Protein AF-X1BTJ5-F1 (afdb_monomer_lite)

Organism: NCBI:txid412755

Foldseek 3Di:
DDDDDDDDPVVVVVVVVVPDPPPPPDPPPPPVPPDDVVCVVVVVVCVVCVVVVVVLVVVLVVQVVVPDVSNLVSVCVVCVVVPDHDDDDDDDDPDDPDD

Sequence (99 aa):
MKKAVRLSIGSILFFAALTTPGVLAQEDLQINPVPSPKFQELYDQIDQNMQAHIAFLQELIQSQQEGEEAVQQLVARRLEEIGCNTEVLKVLPSSIRMD

pLDDT: mean 71.01, std 22.38, range [34.0, 95.5]

Secondary structure (DSSP, 8-state):
--------GGGGGGGGGGG-TT--------------HHHHHHHHHHHHTHHHHHHHHHHHHHHHHH-HHHHHHHHHHHHHHTT----------------

Structure (mmCIF, N/CA/C/O backbone):
data_AF-X1BTJ5-F1
#
_entry.id   AF-X1BTJ5-F1
#
loop_
_atom_site.group_PDB
_atom_site.id
_atom_site.type_symbol
_atom_site.label_atom_id
_atom_site.label_alt_id
_atom_site.label_comp_id
_atom_site.label_asym_id
_atom_site.label_entity_id
_atom_site.label_seq_id
_atom_site.pdbx_PDB_ins_code
_atom_site.Cartn_x
_atom_site.Cartn_y
_atom_site.Cartn_z
_atom_site.occupancy
_atom_site.B_iso_or_equiv
_atom_site.auth_seq_id
_atom_site.auth_comp_id
_atom_site.auth_asym_id
_atom_site.auth_atom_id
_atom_site.pdbx_PDB_model_num
ATOM 1 N N . MET A 1 1 ? -2.496 -25.265 -2.635 1.00 37.66 1 MET A N 1
ATOM 2 C CA . MET A 1 1 ? -1.806 -25.305 -1.324 1.00 37.66 1 MET A CA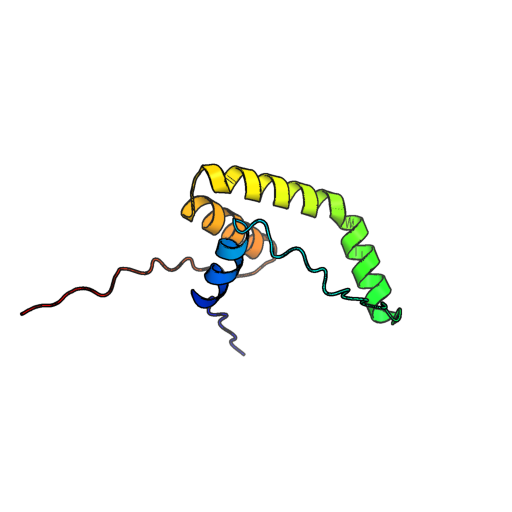 1
ATOM 3 C C . MET A 1 1 ? -2.071 -23.977 -0.635 1.00 37.66 1 MET A C 1
ATOM 5 O O . MET A 1 1 ? -1.821 -22.946 -1.237 1.00 37.66 1 MET A O 1
ATOM 9 N N . LYS A 1 2 ? -2.711 -24.002 0.537 1.00 38.34 2 LYS A N 1
ATOM 10 C CA . LYS A 1 2 ? -3.296 -22.831 1.208 1.00 38.34 2 LYS A CA 1
ATOM 11 C C . LYS A 1 2 ? -2.284 -22.271 2.215 1.00 38.34 2 LYS A C 1
ATOM 13 O O . LYS A 1 2 ? -1.804 -23.038 3.045 1.00 38.34 2 LYS A O 1
ATOM 18 N N . LYS A 1 3 ? -1.967 -20.976 2.165 1.00 39.88 3 LYS A N 1
ATOM 19 C CA . LYS A 1 3 ? -1.232 -20.282 3.234 1.00 39.88 3 LYS A CA 1
ATOM 20 C C . LYS A 1 3 ? -2.039 -19.060 3.658 1.00 39.88 3 LYS A C 1
ATOM 22 O O . LYS A 1 3 ? -2.112 -18.085 2.927 1.00 39.88 3 LYS A O 1
ATOM 27 N N . ALA A 1 4 ? -2.677 -19.170 4.819 1.00 39.78 4 ALA A N 1
ATOM 28 C CA . ALA A 1 4 ? -3.302 -18.054 5.511 1.00 39.78 4 ALA A CA 1
ATOM 29 C C . ALA A 1 4 ? -2.219 -17.333 6.322 1.00 39.78 4 ALA A C 1
ATOM 31 O O . ALA A 1 4 ? -1.519 -17.970 7.113 1.00 39.78 4 ALA A O 1
ATOM 32 N N . VAL A 1 5 ? -2.068 -16.028 6.113 1.00 44.44 5 VAL A N 1
ATOM 33 C CA . VAL A 1 5 ? -1.173 -15.185 6.909 1.00 44.44 5 VAL A CA 1
ATOM 34 C C . VAL A 1 5 ? -2.010 -14.568 8.025 1.00 44.44 5 VAL A C 1
ATOM 36 O O . VAL A 1 5 ? -2.898 -13.764 7.774 1.00 44.44 5 VAL A O 1
ATOM 39 N N . ARG A 1 6 ? -1.762 -15.000 9.264 1.00 41.41 6 ARG A N 1
ATOM 40 C CA . ARG A 1 6 ? -2.351 -14.412 10.471 1.00 41.41 6 ARG A CA 1
ATOM 41 C C . ARG A 1 6 ? -1.435 -13.288 10.950 1.00 41.41 6 ARG A C 1
ATOM 43 O O . ARG A 1 6 ? -0.356 -13.577 11.462 1.00 41.41 6 ARG A O 1
ATOM 50 N N . LEU A 1 7 ? -1.852 -12.032 10.797 1.00 39.75 7 LEU A N 1
ATOM 51 C CA . LEU A 1 7 ? -1.213 -10.912 11.491 1.00 39.75 7 LEU A CA 1
ATOM 52 C C . LEU A 1 7 ? -1.624 -10.971 12.970 1.00 39.75 7 LEU A C 1
ATOM 54 O O . LEU A 1 7 ? -2.791 -10.798 13.311 1.00 39.75 7 LEU A O 1
ATOM 58 N N . SER A 1 8 ? -0.668 -11.291 13.840 1.00 34.00 8 SER A N 1
ATOM 59 C CA . SER A 1 8 ? -0.839 -11.287 15.293 1.00 34.00 8 SER A CA 1
ATOM 60 C C . SER A 1 8 ? -0.502 -9.903 15.851 1.00 34.00 8 SER A C 1
ATOM 62 O O . SER A 1 8 ? 0.490 -9.293 15.455 1.00 34.00 8 SER A O 1
ATOM 64 N N . ILE A 1 9 ? -1.294 -9.454 16.825 1.00 48.28 9 ILE A N 1
ATOM 65 C CA . ILE A 1 9 ? -1.185 -8.193 17.587 1.00 48.28 9 ILE A CA 1
ATOM 66 C C . ILE A 1 9 ? 0.213 -7.977 18.218 1.00 48.28 9 ILE A C 1
ATOM 68 O O . ILE A 1 9 ? 0.571 -6.859 18.582 1.00 48.28 9 ILE A O 1
ATOM 72 N N . GLY A 1 10 ? 1.061 -9.011 18.265 1.00 34.22 10 GLY A N 1
ATOM 73 C CA . GLY A 1 10 ? 2.457 -8.921 18.709 1.00 34.22 10 GLY A CA 1
ATOM 74 C C . GLY A 1 10 ? 3.357 -7.965 17.908 1.00 34.22 10 GLY A C 1
ATOM 75 O O . GLY A 1 10 ? 4.418 -7.603 18.403 1.00 34.22 10 GLY A O 1
ATOM 76 N N . SER A 1 11 ? 2.949 -7.508 16.719 1.00 43.41 11 SER A N 1
ATOM 77 C CA . SER A 1 11 ? 3.722 -6.537 15.921 1.00 43.41 11 SER A CA 1
ATOM 78 C C . SER A 1 11 ? 3.452 -5.063 16.267 1.00 43.41 11 SER A C 1
ATOM 80 O O . SER A 1 11 ? 4.191 -4.195 15.811 1.00 43.41 11 SER A O 1
ATOM 82 N N . ILE A 1 12 ? 2.443 -4.755 17.094 1.00 44.19 12 ILE A N 1
ATOM 83 C CA . ILE A 1 12 ? 2.080 -3.363 17.442 1.00 44.19 12 ILE A CA 1
ATOM 84 C C . ILE 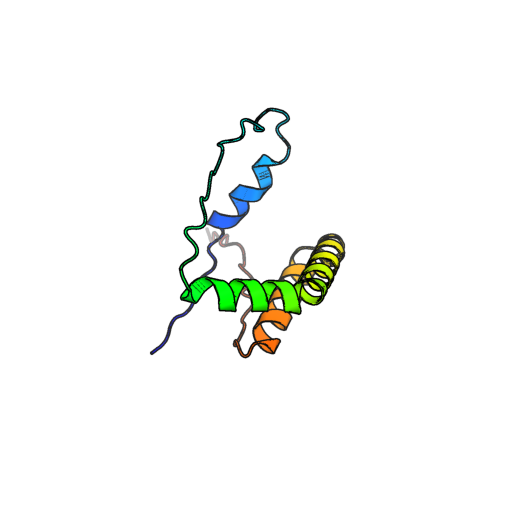A 1 12 ? 3.020 -2.775 18.511 1.00 44.19 12 ILE A C 1
ATOM 86 O O . ILE A 1 12 ? 3.214 -1.561 18.578 1.00 44.19 12 ILE A O 1
ATOM 90 N N . LEU A 1 13 ? 3.707 -3.619 19.289 1.00 40.66 13 LEU A N 1
ATOM 91 C CA . LEU A 1 13 ? 4.669 -3.163 20.302 1.00 40.66 13 LEU A CA 1
ATOM 92 C C . LEU A 1 13 ? 5.943 -2.525 19.723 1.00 40.66 13 LEU A C 1
ATOM 94 O O . LEU A 1 13 ? 6.716 -1.948 20.483 1.00 40.66 13 LEU A O 1
ATOM 98 N N . PHE A 1 14 ? 6.155 -2.557 18.404 1.00 42.59 14 PHE A N 1
ATOM 99 C CA . PHE A 1 14 ? 7.298 -1.877 17.789 1.00 42.59 14 PHE A CA 1
ATOM 100 C C . PHE A 1 14 ? 7.114 -0.349 17.707 1.00 42.59 14 PHE A C 1
ATOM 102 O O . PHE A 1 14 ? 8.093 0.391 17.738 1.00 42.59 14 PHE A O 1
ATOM 109 N N . PHE A 1 15 ? 5.873 0.155 17.672 1.00 43.03 15 PHE A N 1
ATOM 110 C CA . PHE A 1 15 ? 5.615 1.595 17.507 1.00 43.03 15 PHE A CA 1
ATOM 111 C C . PHE A 1 15 ? 5.670 2.400 18.813 1.00 43.03 15 PHE A C 1
ATOM 113 O O . PHE A 1 15 ? 5.908 3.606 18.782 1.00 43.03 15 PHE A O 1
ATOM 120 N N . ALA A 1 16 ? 5.522 1.754 19.973 1.00 41.69 16 ALA A N 1
ATOM 121 C CA . ALA A 1 16 ? 5.547 2.436 21.271 1.00 41.69 16 ALA A CA 1
ATOM 122 C C . ALA A 1 16 ? 6.957 2.879 21.721 1.00 41.69 16 ALA A C 1
ATOM 124 O O . ALA A 1 16 ? 7.084 3.591 22.714 1.00 41.69 16 ALA A O 1
ATOM 125 N N . ALA A 1 17 ? 8.018 2.501 21.000 1.00 42.00 17 ALA A N 1
ATOM 126 C CA . ALA A 1 17 ? 9.391 2.886 21.335 1.00 42.00 17 ALA A CA 1
ATOM 127 C C . ALA A 1 17 ? 9.783 4.304 20.858 1.00 42.00 17 ALA A C 1
ATOM 129 O O . ALA A 1 17 ? 10.829 4.813 21.257 1.00 42.00 17 ALA A O 1
ATOM 130 N N . LEU A 1 18 ? 8.950 4.973 20.049 1.00 44.94 18 LEU A N 1
ATOM 131 C CA . LEU A 1 18 ? 9.280 6.260 19.413 1.00 44.94 18 LEU A CA 1
ATOM 132 C C . LEU A 1 18 ? 9.223 7.488 20.340 1.00 44.94 18 LEU A C 1
ATOM 134 O O . LEU A 1 18 ? 9.595 8.580 19.921 1.00 44.94 18 LEU A O 1
ATOM 138 N N . THR A 1 19 ? 8.792 7.342 21.594 1.00 48.06 19 THR A N 1
ATOM 139 C CA . THR A 1 19 ? 8.680 8.467 22.544 1.00 48.06 19 THR A CA 1
ATOM 140 C C . THR A 1 19 ? 9.781 8.502 23.602 1.00 48.06 19 THR A C 1
ATOM 142 O O . THR A 1 19 ? 9.750 9.370 24.473 1.00 48.06 19 THR A O 1
ATOM 145 N N . THR A 1 20 ? 10.782 7.614 23.529 1.00 49.50 20 THR A N 1
ATOM 146 C CA . THR A 1 20 ? 11.915 7.630 24.468 1.00 49.50 20 THR A CA 1
ATOM 147 C C . THR A 1 20 ? 13.104 8.371 23.842 1.00 49.50 20 THR A C 1
ATOM 149 O O . THR A 1 20 ? 13.761 7.817 22.956 1.00 49.50 20 THR A O 1
ATOM 152 N N . PRO A 1 21 ? 13.427 9.606 24.275 1.00 44.47 21 PRO A N 1
ATOM 153 C CA . PRO A 1 21 ? 14.604 10.331 23.808 1.00 44.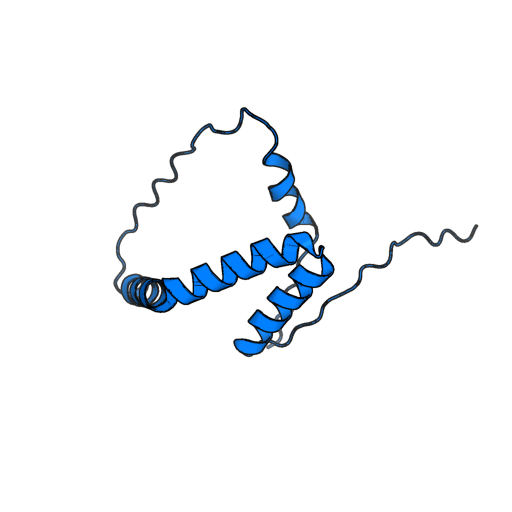47 21 PRO A CA 1
ATOM 154 C C . PRO A 1 21 ? 15.852 9.695 24.436 1.00 44.47 21 PRO A C 1
ATOM 156 O O . PRO A 1 21 ? 16.340 10.130 25.473 1.00 44.47 21 PRO A O 1
ATOM 159 N N . GLY A 1 22 ? 16.324 8.592 23.862 1.00 45.88 22 GLY A N 1
ATOM 160 C CA . GLY A 1 22 ? 17.465 7.852 24.408 1.00 45.88 22 GLY A CA 1
ATOM 161 C C . GLY A 1 22 ? 17.823 6.554 23.687 1.00 45.88 22 GLY A C 1
ATOM 162 O O . GLY A 1 22 ? 18.919 6.046 23.891 1.00 45.88 22 GLY A O 1
ATOM 163 N N . VAL A 1 23 ? 16.960 6.038 22.806 1.00 43.47 23 VAL A N 1
ATOM 164 C CA . VAL A 1 23 ? 17.228 4.826 22.006 1.00 43.47 23 VAL A CA 1
ATOM 165 C C . VAL A 1 23 ? 17.637 5.215 20.579 1.00 43.47 23 VAL A C 1
ATOM 167 O O . VAL A 1 23 ? 17.042 4.794 19.598 1.00 43.47 23 VAL A O 1
ATOM 170 N N . LEU A 1 24 ? 18.648 6.078 20.459 1.00 41.25 24 LEU A N 1
ATOM 171 C CA . LEU A 1 24 ? 19.384 6.307 19.206 1.00 41.25 24 LEU A CA 1
ATOM 172 C C . LEU A 1 24 ? 20.839 5.850 19.367 1.00 41.25 24 LEU A C 1
ATOM 174 O O . LEU A 1 24 ? 21.771 6.511 18.920 1.00 41.25 24 LEU A O 1
ATOM 178 N N . ALA A 1 25 ? 21.046 4.711 20.030 1.00 41.75 25 ALA A N 1
ATOM 179 C CA . ALA A 1 25 ? 22.255 3.941 19.795 1.00 41.75 25 ALA A CA 1
ATOM 180 C C . ALA A 1 25 ? 22.054 3.245 18.444 1.00 41.75 25 ALA A C 1
ATOM 182 O O . ALA A 1 25 ? 21.330 2.256 18.353 1.00 41.75 25 ALA A O 1
ATOM 183 N N . GLN A 1 26 ? 22.617 3.837 17.388 1.00 45.78 26 GLN A N 1
ATOM 184 C CA . GLN A 1 26 ? 22.790 3.184 16.097 1.00 45.78 26 GLN A CA 1
ATOM 185 C C . GLN A 1 26 ? 23.509 1.852 16.332 1.00 45.78 26 GLN A C 1
ATOM 187 O O . GLN A 1 26 ? 24.714 1.825 16.569 1.00 45.78 26 GLN A O 1
ATOM 192 N N . GLU A 1 27 ? 22.785 0.738 16.265 1.00 42.31 27 GLU A N 1
ATOM 193 C CA . GLU A 1 27 ? 23.410 -0.479 15.770 1.00 42.31 27 GLU A CA 1
ATOM 194 C C . GLU A 1 27 ? 23.647 -0.232 14.282 1.00 42.31 27 GLU A C 1
ATOM 196 O O . GLU A 1 27 ? 22.705 -0.160 13.490 1.00 42.31 27 GLU A O 1
ATOM 201 N N . ASP A 1 28 ? 24.911 -0.012 13.924 1.00 39.03 28 ASP A N 1
ATOM 202 C CA . ASP A 1 28 ? 25.386 -0.002 12.547 1.00 39.03 28 ASP A CA 1
ATOM 203 C C . ASP A 1 28 ? 25.045 -1.348 11.893 1.00 39.03 28 ASP A C 1
ATOM 205 O O . ASP A 1 28 ? 25.845 -2.285 11.852 1.00 39.03 28 ASP A O 1
ATOM 209 N N . LEU A 1 29 ? 23.837 -1.449 11.345 1.00 42.50 29 LEU A N 1
ATOM 210 C CA . LEU A 1 29 ? 23.483 -2.437 10.340 1.00 42.50 29 LEU A CA 1
ATOM 211 C C . LEU A 1 29 ? 24.256 -2.080 9.063 1.00 42.50 29 LEU A C 1
ATOM 213 O O . LEU A 1 29 ? 23.708 -1.547 8.100 1.00 42.50 29 LEU A O 1
ATOM 217 N N . GLN A 1 30 ? 25.559 -2.381 9.046 1.00 41.44 30 GLN A N 1
ATOM 218 C CA . GLN A 1 30 ? 26.321 -2.527 7.809 1.00 41.44 30 GLN A CA 1
ATOM 219 C C . GLN A 1 30 ? 25.785 -3.753 7.066 1.00 41.44 30 GLN A C 1
ATOM 221 O O . GLN A 1 30 ? 26.360 -4.842 7.081 1.00 41.44 30 GLN A O 1
ATOM 226 N N . ILE A 1 31 ? 24.654 -3.573 6.389 1.00 49.97 31 ILE A N 1
ATOM 227 C CA . ILE A 1 31 ? 24.252 -4.452 5.304 1.00 49.97 31 ILE A CA 1
ATOM 228 C C . ILE A 1 31 ? 25.223 -4.128 4.172 1.00 49.97 31 ILE A C 1
ATOM 230 O O . ILE A 1 31 ? 24.981 -3.203 3.412 1.00 49.97 31 ILE A O 1
ATOM 234 N N . ASN A 1 32 ? 26.359 -4.823 4.092 1.00 50.38 32 ASN A N 1
ATOM 235 C CA . ASN A 1 32 ? 27.166 -4.830 2.873 1.00 50.38 32 ASN A CA 1
ATOM 236 C C . ASN A 1 32 ? 26.335 -5.581 1.824 1.00 50.38 32 ASN A C 1
ATOM 238 O O . ASN A 1 32 ? 26.243 -6.811 1.932 1.00 50.38 32 ASN A O 1
ATOM 242 N N . PRO A 1 33 ? 25.688 -4.915 0.844 1.00 57.12 33 PRO A N 1
ATOM 243 C CA . PRO A 1 33 ? 24.982 -5.653 -0.179 1.00 57.12 33 PRO A CA 1
ATOM 244 C C . PRO A 1 33 ? 26.069 -6.266 -1.054 1.00 57.12 33 PRO A C 1
ATOM 246 O O . PRO A 1 33 ? 26.665 -5.586 -1.880 1.00 57.12 33 PRO A O 1
ATOM 249 N N . VAL A 1 34 ? 26.392 -7.542 -0.846 1.00 59.66 34 VAL A N 1
ATOM 250 C CA . VAL A 1 34 ? 27.138 -8.290 -1.857 1.00 59.66 34 VAL A CA 1
ATOM 251 C C . VAL A 1 34 ? 26.202 -8.337 -3.064 1.00 59.66 34 VAL A C 1
ATOM 253 O O . VAL A 1 34 ? 25.140 -8.961 -2.953 1.00 59.66 34 VAL A O 1
ATOM 256 N N . PRO A 1 35 ? 26.517 -7.654 -4.182 1.00 59.28 35 PRO A N 1
ATOM 257 C CA . PRO A 1 35 ? 25.603 -7.562 -5.303 1.00 59.28 35 PRO A CA 1
ATOM 258 C C . PRO A 1 35 ? 25.572 -8.931 -5.976 1.00 59.28 35 PRO A C 1
ATOM 260 O O . PRO A 1 35 ? 26.395 -9.267 -6.824 1.00 59.28 35 PRO A O 1
ATOM 263 N N . SER A 1 36 ? 24.638 -9.775 -5.546 1.00 67.62 36 SER A N 1
ATOM 264 C CA . SER A 1 36 ? 24.286 -10.953 -6.319 1.00 67.62 36 SER A CA 1
ATOM 265 C C . SER A 1 36 ? 23.520 -10.448 -7.549 1.00 67.62 36 SER A C 1
ATOM 267 O O . SER A 1 36 ? 22.595 -9.650 -7.376 1.00 67.62 36 SER A O 1
ATOM 269 N N . PRO A 1 37 ? 23.838 -10.907 -8.772 1.00 68.19 37 PRO A N 1
ATOM 270 C CA . PRO A 1 37 ? 23.145 -10.479 -9.990 1.00 68.19 37 PRO A CA 1
ATOM 271 C C . PRO A 1 37 ? 21.616 -10.615 -9.908 1.00 68.19 37 PRO A C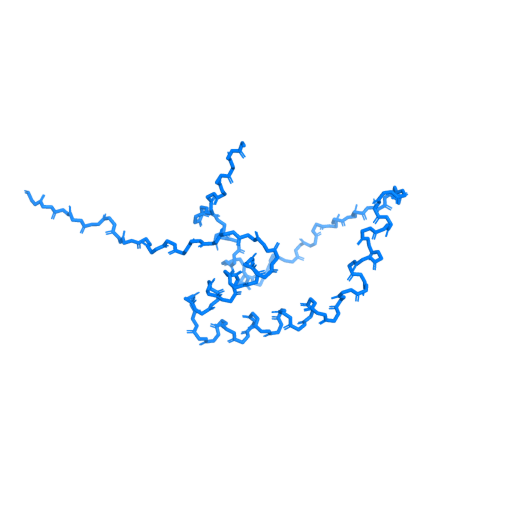 1
ATOM 273 O O . PRO A 1 37 ? 20.891 -9.836 -10.511 1.00 68.19 37 PRO A O 1
ATOM 276 N N . LYS A 1 38 ? 21.117 -11.555 -9.091 1.00 69.62 38 LYS A N 1
ATOM 277 C CA . LYS A 1 38 ? 19.682 -11.758 -8.839 1.00 69.62 38 LYS A CA 1
ATOM 278 C C . LYS A 1 38 ? 19.005 -10.629 -8.056 1.00 69.62 38 LYS A C 1
ATOM 280 O O . LYS A 1 38 ? 17.789 -10.515 -8.117 1.00 69.62 38 LYS A O 1
ATOM 285 N N . PHE A 1 39 ? 19.755 -9.844 -7.285 1.00 77.69 39 PHE A N 1
ATOM 286 C CA . PHE A 1 39 ? 19.198 -8.719 -6.529 1.00 77.69 39 PHE A CA 1
ATOM 287 C C . PHE A 1 39 ? 19.239 -7.414 -7.318 1.00 77.69 39 PHE A C 1
ATOM 289 O O . PHE A 1 39 ? 18.439 -6.534 -7.030 1.00 77.69 39 PHE A O 1
ATOM 296 N N . GLN A 1 40 ? 20.100 -7.305 -8.335 1.00 82.38 40 GLN A N 1
ATOM 297 C CA . GLN A 1 40 ? 20.186 -6.099 -9.158 1.00 82.38 40 GLN A CA 1
ATOM 298 C C . GLN A 1 40 ? 18.859 -5.811 -9.869 1.00 82.38 40 GLN A C 1
ATOM 300 O O . GLN A 1 40 ? 18.341 -4.709 -9.760 1.00 82.38 40 GLN A O 1
ATOM 305 N N . GLU A 1 41 ? 18.252 -6.828 -10.487 1.00 84.25 41 GLU A N 1
ATOM 306 C CA . GLU A 1 41 ? 16.944 -6.690 -11.146 1.00 84.25 41 GLU A CA 1
ATOM 307 C C . GLU A 1 41 ? 15.839 -6.256 -10.170 1.00 84.25 41 GLU A C 1
ATOM 309 O O . GLU A 1 41 ? 14.958 -5.481 -10.532 1.00 84.25 41 GLU A O 1
ATOM 314 N N . LEU A 1 42 ? 15.891 -6.729 -8.920 1.00 83.81 42 LEU A N 1
ATOM 315 C CA . LEU A 1 42 ? 14.945 -6.325 -7.879 1.00 83.81 42 LEU A CA 1
ATOM 316 C C . LEU A 1 42 ? 15.165 -4.869 -7.450 1.00 83.81 42 LEU A C 1
ATOM 318 O O . LEU A 1 42 ? 14.188 -4.146 -7.272 1.00 83.81 42 LEU A O 1
ATOM 322 N N . TYR A 1 43 ? 16.416 -4.426 -7.302 1.00 85.19 43 TYR A N 1
ATOM 323 C CA . TYR A 1 43 ? 16.725 -3.031 -6.977 1.00 85.19 43 TYR A CA 1
ATOM 324 C C . TYR A 1 43 ? 16.293 -2.085 -8.095 1.00 85.19 43 TYR A C 1
ATOM 326 O O . TYR A 1 43 ? 15.602 -1.108 -7.822 1.00 85.19 43 TYR A O 1
ATOM 334 N N . ASP A 1 44 ? 16.582 -2.431 -9.348 1.00 87.31 44 ASP A N 1
ATOM 335 C CA . ASP A 1 44 ? 16.179 -1.627 -10.501 1.00 87.31 44 ASP A CA 1
ATOM 336 C C . ASP A 1 44 ? 14.643 -1.506 -10.584 1.00 87.31 44 ASP A C 1
ATOM 338 O O . ASP A 1 44 ? 14.109 -0.439 -10.887 1.00 87.31 44 ASP A O 1
ATOM 342 N N . GLN A 1 45 ? 13.908 -2.581 -10.270 1.00 85.69 45 GLN A N 1
ATOM 343 C CA . GLN A 1 45 ? 12.443 -2.552 -10.196 1.00 85.69 45 GLN A CA 1
ATOM 344 C C . GLN A 1 45 ? 11.923 -1.673 -9.053 1.00 85.69 45 GLN A C 1
ATOM 346 O O . GLN A 1 45 ? 10.923 -0.975 -9.235 1.00 85.69 45 GLN A O 1
ATOM 351 N N . ILE A 1 46 ? 12.571 -1.690 -7.887 1.00 83.75 46 ILE A N 1
ATOM 352 C CA . ILE A 1 46 ? 12.211 -0.814 -6.762 1.00 83.75 46 ILE A CA 1
ATOM 353 C C . ILE A 1 46 ? 12.438 0.651 -7.150 1.00 83.75 46 ILE A C 1
ATOM 355 O O . ILE A 1 46 ? 11.547 1.478 -6.948 1.00 83.75 46 ILE A O 1
ATOM 359 N N . ASP A 1 47 ? 13.574 0.958 -7.774 1.00 87.75 47 ASP A N 1
ATOM 360 C CA . ASP A 1 47 ? 13.922 2.315 -8.198 1.00 87.75 47 ASP A CA 1
ATOM 361 C C . ASP A 1 47 ? 12.952 2.845 -9.262 1.00 87.75 47 ASP A C 1
ATOM 363 O O . ASP A 1 47 ? 12.475 3.980 -9.168 1.00 87.75 47 ASP A O 1
ATOM 367 N N . GLN A 1 48 ? 12.563 2.008 -10.230 1.00 89.50 48 GLN A N 1
ATOM 368 C CA . GLN A 1 48 ? 11.559 2.358 -11.244 1.00 89.50 48 GLN A CA 1
ATOM 369 C C . GLN A 1 48 ? 10.184 2.682 -10.640 1.00 89.50 48 GLN A C 1
ATOM 371 O O . GLN A 1 48 ? 9.449 3.504 -11.187 1.00 89.50 48 GLN A O 1
ATOM 376 N N . ASN A 1 49 ? 9.840 2.067 -9.505 1.00 89.31 49 ASN A N 1
ATOM 377 C CA . ASN A 1 49 ? 8.558 2.252 -8.823 1.00 89.31 49 ASN A CA 1
ATOM 378 C C . ASN A 1 49 ? 8.637 3.199 -7.614 1.00 89.31 49 ASN A C 1
ATOM 380 O O . ASN A 1 49 ? 7.637 3.393 -6.917 1.00 89.31 49 ASN A O 1
ATOM 384 N N . MET A 1 50 ? 9.788 3.836 -7.377 1.00 90.62 50 MET A N 1
ATOM 385 C CA . MET A 1 50 ? 10.048 4.670 -6.200 1.00 90.62 50 MET A CA 1
ATOM 386 C C . MET A 1 50 ? 8.961 5.730 -5.969 1.00 90.62 50 MET A C 1
ATOM 388 O O . MET A 1 50 ? 8.480 5.888 -4.850 1.00 90.62 50 MET A O 1
ATOM 392 N N . GLN A 1 51 ? 8.525 6.427 -7.022 1.00 92.50 51 GLN A N 1
ATOM 393 C CA . GLN A 1 51 ? 7.491 7.465 -6.908 1.00 92.50 51 GLN A CA 1
ATOM 394 C C . GLN A 1 51 ? 6.140 6.901 -6.452 1.00 92.50 51 GLN A C 1
ATOM 396 O O . GLN A 1 51 ? 5.471 7.504 -5.616 1.00 92.50 51 GLN A O 1
ATOM 401 N N . ALA A 1 52 ? 5.759 5.721 -6.946 1.00 89.56 52 ALA A N 1
ATOM 402 C CA . ALA A 1 52 ? 4.531 5.055 -6.525 1.00 89.56 52 ALA A CA 1
ATOM 403 C C . ALA A 1 52 ? 4.605 4.621 -5.053 1.00 89.56 52 ALA A C 1
ATOM 405 O O . ALA A 1 52 ? 3.623 4.732 -4.321 1.00 89.56 52 ALA A O 1
ATOM 406 N N . HIS A 1 53 ? 5.777 4.173 -4.594 1.00 90.38 53 HIS A N 1
ATOM 407 C CA . HIS A 1 53 ? 5.999 3.845 -3.186 1.00 90.38 53 HIS A CA 1
ATOM 408 C C . HIS A 1 53 ? 5.933 5.083 -2.285 1.00 90.38 53 HIS A C 1
ATOM 410 O O . HIS A 1 53 ? 5.297 5.032 -1.235 1.00 90.38 53 HIS A O 1
ATOM 416 N N . ILE A 1 54 ? 6.525 6.204 -2.706 1.00 93.25 54 ILE A N 1
ATOM 417 C CA . ILE A 1 54 ? 6.448 7.475 -1.972 1.00 93.25 54 ILE A CA 1
ATOM 418 C C . ILE A 1 54 ? 4.996 7.955 -1.870 1.00 93.25 54 ILE A C 1
ATOM 420 O O . ILE A 1 54 ? 4.556 8.304 -0.776 1.00 93.25 54 ILE A O 1
ATOM 424 N N . ALA A 1 55 ? 4.242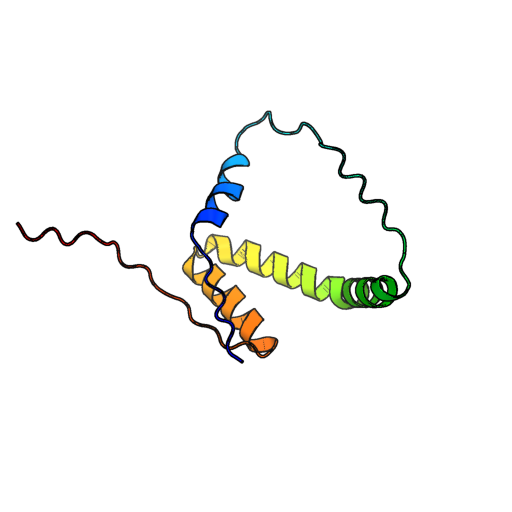 7.936 -2.972 1.00 94.06 55 ALA A N 1
ATOM 425 C CA . ALA A 1 55 ? 2.835 8.335 -2.979 1.00 94.06 55 ALA A CA 1
ATOM 426 C C . ALA A 1 55 ? 1.997 7.479 -2.015 1.00 94.06 55 ALA A C 1
ATOM 428 O O . ALA A 1 55 ? 1.267 8.012 -1.183 1.00 94.06 55 ALA A O 1
ATOM 429 N N . PHE A 1 56 ? 2.186 6.158 -2.038 1.00 94.06 56 PHE A N 1
ATOM 430 C CA . PHE A 1 56 ? 1.499 5.256 -1.117 1.00 94.06 56 PHE A CA 1
ATOM 431 C C . PHE A 1 56 ? 1.845 5.528 0.358 1.00 94.06 56 PHE A C 1
ATOM 433 O O . PHE A 1 56 ? 0.971 5.490 1.222 1.00 94.06 56 PHE A O 1
ATOM 440 N N . LEU A 1 57 ? 3.108 5.843 0.668 1.00 94.62 57 LEU A N 1
ATOM 441 C CA . LEU A 1 57 ? 3.506 6.224 2.028 1.00 94.62 57 LEU A CA 1
ATOM 442 C C . LEU A 1 57 ? 2.851 7.538 2.475 1.00 94.62 57 LEU A C 1
ATOM 444 O O . LEU A 1 57 ? 2.469 7.664 3.637 1.00 94.62 57 LEU A O 1
ATOM 448 N N . GLN A 1 58 ? 2.694 8.504 1.569 1.00 95.50 58 GLN A N 1
ATOM 449 C CA . GLN A 1 58 ? 1.987 9.752 1.862 1.00 95.50 58 GLN A CA 1
ATOM 450 C C . GLN A 1 58 ? 0.501 9.504 2.146 1.00 95.50 58 GLN A C 1
ATOM 452 O O . GLN A 1 58 ? -0.023 10.054 3.114 1.00 95.50 58 GLN A O 1
ATOM 457 N N . GLU A 1 59 ? -0.155 8.646 1.363 1.00 95.19 59 GLU A N 1
ATOM 458 C CA . GLU A 1 59 ? -1.540 8.228 1.609 1.00 95.19 59 GLU A CA 1
ATOM 459 C C . GLU A 1 59 ? -1.683 7.522 2.961 1.00 95.19 59 GLU A C 1
ATOM 461 O O . GLU A 1 59 ? -2.566 7.866 3.743 1.00 95.19 59 GLU A O 1
ATOM 466 N N . LEU A 1 60 ? -0.760 6.614 3.300 1.00 94.19 60 LEU A N 1
ATOM 467 C CA . LEU A 1 60 ? -0.736 5.952 4.608 1.00 94.19 60 LEU A CA 1
ATOM 468 C C . LEU A 1 60 ? -0.650 6.952 5.767 1.00 94.19 60 LEU A C 1
ATOM 470 O O . LEU A 1 60 ? -1.362 6.795 6.757 1.00 94.19 60 LEU A O 1
ATOM 474 N N . ILE A 1 61 ? 0.202 7.977 5.657 1.00 92.81 61 ILE A N 1
ATOM 475 C CA . ILE A 1 61 ? 0.331 9.026 6.681 1.00 92.81 61 ILE A CA 1
ATOM 476 C C . ILE A 1 61 ? -0.970 9.827 6.813 1.00 92.81 61 ILE A C 1
ATOM 478 O O . ILE A 1 61 ? -1.369 10.166 7.926 1.00 92.81 61 ILE A O 1
ATOM 482 N N . GLN A 1 62 ? -1.647 10.122 5.702 1.00 94.56 62 GLN A N 1
ATOM 483 C CA . GLN A 1 62 ? -2.929 10.830 5.727 1.00 94.56 62 GLN A CA 1
ATOM 484 C C . GLN A 1 62 ? -4.021 9.977 6.383 1.00 94.56 62 GLN A C 1
ATOM 486 O O . GLN A 1 62 ? -4.687 10.450 7.303 1.00 94.56 62 GLN A O 1
ATOM 491 N N . SER A 1 63 ? -4.138 8.699 6.013 1.00 94.06 63 SER A N 1
ATOM 492 C CA . SER A 1 63 ? -5.140 7.787 6.580 1.00 94.06 63 SER A CA 1
ATOM 493 C C . SER A 1 63 ? -4.965 7.537 8.079 1.00 94.06 63 SER A C 1
ATOM 495 O O . SER A 1 63 ? -5.941 7.242 8.762 1.00 94.06 63 SER A O 1
ATOM 497 N N . GLN A 1 64 ? -3.760 7.705 8.636 1.00 92.00 64 GLN A N 1
ATOM 498 C CA . GLN A 1 64 ? -3.563 7.641 10.091 1.00 92.00 64 GLN A CA 1
ATOM 499 C C . GLN A 1 64 ? -4.364 8.712 10.845 1.00 92.00 64 GLN A C 1
ATOM 501 O O . GLN A 1 64 ? -4.773 8.469 11.979 1.00 92.00 64 GLN A O 1
ATOM 506 N N . GLN A 1 65 ? -4.623 9.872 10.229 1.00 92.75 65 GLN A N 1
ATOM 507 C CA . GLN A 1 65 ? -5.440 10.931 10.835 1.00 92.75 65 GLN A CA 1
ATOM 508 C C . GLN A 1 65 ? -6.926 10.551 10.905 1.00 92.75 65 GLN A C 1
ATOM 510 O O . GLN A 1 65 ? -7.653 11.061 11.754 1.00 92.75 65 GLN A O 1
ATOM 515 N N . GLU A 1 66 ? -7.367 9.638 10.038 1.00 93.00 66 GLU A N 1
ATOM 516 C CA . GLU A 1 66 ? -8.744 9.137 9.960 1.00 93.00 66 GLU A CA 1
ATOM 517 C C . GLU A 1 66 ? -8.987 7.932 10.884 1.00 93.00 66 GLU A C 1
ATOM 519 O O . GLU A 1 66 ? -10.131 7.561 11.147 1.00 93.00 66 GLU A O 1
ATOM 524 N N . GLY A 1 67 ? -7.914 7.344 11.421 1.00 91.94 67 GLY A N 1
ATOM 525 C CA . GLY A 1 67 ? -7.954 6.263 12.400 1.00 91.94 67 GLY A CA 1
ATOM 526 C C . GLY A 1 67 ? -7.556 4.896 11.845 1.00 91.94 67 GLY A C 1
ATOM 527 O O . GLY A 1 67 ? -7.250 4.713 10.668 1.00 91.94 67 GLY A O 1
ATOM 528 N N . GLU A 1 68 ? -7.543 3.903 12.736 1.00 90.12 68 GLU A N 1
ATOM 529 C CA . GLU A 1 68 ? -7.018 2.564 12.443 1.00 90.12 68 GLU A CA 1
ATOM 530 C C . GLU A 1 68 ? -7.781 1.857 11.313 1.00 90.12 68 GLU A C 1
ATOM 532 O O . GLU A 1 68 ? -7.166 1.247 10.440 1.00 90.12 68 GLU A O 1
ATOM 537 N N . GLU A 1 69 ? -9.113 1.972 11.287 1.00 92.12 69 GLU A N 1
ATOM 538 C CA . GLU A 1 69 ? -9.948 1.330 10.264 1.00 92.12 69 GLU A CA 1
ATOM 539 C C . GLU A 1 69 ? -9.627 1.862 8.859 1.00 92.12 69 GLU A C 1
ATOM 541 O O . GLU A 1 69 ? -9.540 1.077 7.917 1.00 92.12 69 GLU A O 1
ATOM 546 N N . ALA A 1 70 ? -9.361 3.164 8.713 1.00 92.94 70 ALA A N 1
ATOM 547 C CA . ALA A 1 70 ? -8.989 3.761 7.431 1.00 92.94 70 ALA A CA 1
ATOM 548 C C . ALA A 1 70 ? -7.648 3.214 6.914 1.00 92.94 70 ALA A C 1
ATOM 550 O O . ALA A 1 70 ? -7.534 2.835 5.747 1.00 92.94 70 ALA A O 1
ATOM 551 N N . VAL A 1 71 ? -6.653 3.079 7.797 1.00 94.50 71 VAL A N 1
ATOM 552 C CA . VAL A 1 71 ? -5.353 2.477 7.458 1.00 94.50 71 VAL A CA 1
ATOM 553 C C . VAL A 1 71 ? -5.514 1.012 7.047 1.00 94.50 71 VAL A C 1
ATOM 555 O O . VAL A 1 71 ? -4.953 0.588 6.036 1.00 94.50 71 VAL A O 1
ATOM 558 N N . GLN A 1 72 ? -6.301 0.235 7.797 1.00 93.38 72 GLN A N 1
ATOM 559 C CA . GLN A 1 72 ? -6.567 -1.170 7.476 1.00 93.38 72 GLN A CA 1
ATOM 560 C C . GLN A 1 72 ? -7.230 -1.317 6.100 1.00 93.38 72 GLN A C 1
ATOM 562 O O . GLN A 1 72 ? -6.824 -2.177 5.318 1.00 93.38 72 GLN A O 1
ATOM 567 N N . GLN A 1 73 ? -8.198 -0.455 5.777 1.00 94.31 73 GLN A N 1
ATOM 568 C CA . GLN A 1 73 ? -8.875 -0.443 4.478 1.00 94.31 73 GLN A CA 1
ATOM 569 C C . GLN A 1 73 ? -7.939 -0.045 3.332 1.00 94.31 73 GLN A C 1
ATOM 571 O O . GLN A 1 73 ? -7.976 -0.663 2.267 1.00 94.31 73 GLN A O 1
ATOM 576 N N . LEU A 1 74 ? -7.067 0.946 3.542 1.00 95.06 74 LEU A N 1
ATOM 577 C CA . LEU A 1 74 ? -6.084 1.362 2.541 1.00 95.06 74 LEU A CA 1
ATOM 578 C C . LEU A 1 74 ? -5.122 0.215 2.195 1.00 95.06 74 LEU A C 1
ATOM 580 O O . LEU A 1 74 ? -4.884 -0.078 1.023 1.00 95.06 74 LEU A O 1
ATOM 584 N N . VAL A 1 75 ? -4.602 -0.475 3.212 1.00 94.75 75 VAL A N 1
ATOM 585 C CA . VAL A 1 75 ? -3.700 -1.619 3.018 1.00 94.75 75 VAL A CA 1
ATOM 586 C C . VAL A 1 75 ? -4.429 -2.800 2.375 1.00 94.75 75 VAL A C 1
ATOM 588 O O . VAL A 1 75 ? -3.878 -3.425 1.469 1.00 94.75 75 VAL A O 1
ATOM 591 N N . ALA A 1 76 ? -5.662 -3.090 2.800 1.00 95.19 76 ALA A N 1
ATOM 592 C CA . ALA A 1 76 ? -6.492 -4.134 2.202 1.00 95.19 76 ALA A CA 1
ATOM 593 C C . ALA A 1 76 ? -6.687 -3.890 0.697 1.00 95.19 76 ALA A C 1
ATOM 595 O O . ALA A 1 76 ? -6.330 -4.744 -0.114 1.00 95.19 76 ALA A O 1
ATOM 596 N N . ARG A 1 77 ? -7.105 -2.678 0.310 1.00 95.12 77 ARG A N 1
ATOM 597 C CA . ARG A 1 77 ? -7.238 -2.287 -1.101 1.00 95.12 77 ARG A CA 1
ATOM 598 C C . ARG A 1 77 ? -5.932 -2.478 -1.871 1.00 95.12 77 ARG A C 1
ATOM 600 O O . ARG A 1 77 ? -5.936 -3.048 -2.958 1.00 95.12 77 ARG A O 1
ATOM 607 N N . ARG A 1 78 ? -4.800 -2.053 -1.301 1.00 93.12 78 ARG A N 1
ATOM 608 C CA . ARG A 1 78 ? -3.495 -2.181 -1.964 1.00 93.12 78 ARG A CA 1
ATOM 609 C C . ARG A 1 78 ? -3.099 -3.638 -2.215 1.00 93.12 78 ARG A C 1
ATOM 611 O O . ARG A 1 78 ? -2.486 -3.950 -3.233 1.00 93.12 78 ARG A O 1
ATOM 618 N N . LEU A 1 79 ? -3.437 -4.532 -1.291 1.00 93.38 79 LEU A N 1
ATOM 619 C CA . LEU A 1 79 ? -3.206 -5.967 -1.437 1.00 93.38 79 LEU A CA 1
ATOM 620 C C . LEU A 1 79 ? -4.143 -6.590 -2.489 1.00 93.38 79 LEU A C 1
ATOM 622 O O . LEU A 1 79 ? -3.721 -7.469 -3.241 1.00 93.38 79 LEU A O 1
ATOM 626 N N . GLU A 1 80 ? -5.382 -6.119 -2.593 1.00 95.06 80 GLU A N 1
ATOM 627 C CA . GLU A 1 80 ? -6.320 -6.556 -3.635 1.00 95.06 80 GLU A CA 1
ATOM 628 C C . GLU A 1 80 ? -5.869 -6.144 -5.038 1.00 95.06 80 GLU A C 1
ATOM 630 O O . GLU A 1 80 ? -5.926 -6.953 -5.964 1.00 95.06 80 GLU A O 1
ATOM 635 N N . GLU A 1 81 ? -5.329 -4.932 -5.192 1.00 93.06 81 GLU A N 1
ATOM 636 C CA . GLU A 1 81 ? -4.767 -4.442 -6.460 1.00 93.06 81 GLU A CA 1
ATOM 637 C C . GLU A 1 81 ? -3.633 -5.327 -6.996 1.00 93.06 81 GLU A C 1
ATOM 639 O O . GLU A 1 81 ? -3.487 -5.483 -8.207 1.00 93.06 81 GLU A O 1
ATOM 644 N N . ILE A 1 82 ? -2.844 -5.940 -6.107 1.00 91.94 82 ILE A N 1
ATOM 645 C CA . ILE A 1 82 ? -1.766 -6.872 -6.480 1.00 91.94 82 ILE A CA 1
ATOM 646 C C . ILE A 1 82 ? -2.245 -8.332 -6.568 1.00 91.94 82 ILE A C 1
ATOM 648 O O . ILE A 1 82 ? -1.433 -9.248 -6.706 1.00 91.94 82 ILE A O 1
ATOM 652 N N . GLY A 1 83 ? -3.561 -8.561 -6.501 1.00 94.12 83 GLY A N 1
ATOM 653 C CA . GLY A 1 83 ? -4.199 -9.860 -6.713 1.00 94.12 83 GLY A CA 1
ATOM 654 C C . GLY A 1 83 ? -4.337 -10.730 -5.463 1.00 94.12 83 GLY A C 1
ATOM 655 O O . GLY A 1 83 ? -4.582 -11.933 -5.584 1.00 94.12 83 GLY A O 1
ATOM 656 N N . CYS A 1 84 ? -4.177 -10.166 -4.263 1.00 94.25 84 CYS A N 1
ATOM 657 C CA . CYS A 1 84 ? -4.475 -10.881 -3.023 1.00 94.25 84 CYS A CA 1
ATOM 658 C C . CYS A 1 84 ? -5.976 -10.822 -2.704 1.00 94.25 84 CYS A C 1
ATOM 660 O O . CYS A 1 84 ? -6.677 -9.895 -3.089 1.00 94.25 84 CYS A O 1
ATOM 662 N N . ASN A 1 85 ? -6.472 -11.811 -1.962 1.00 93.12 85 ASN A N 1
ATOM 663 C CA . ASN A 1 85 ? -7.799 -11.746 -1.354 1.00 93.12 85 ASN A CA 1
ATOM 664 C C . ASN A 1 85 ? -7.630 -11.302 0.100 1.00 93.12 85 ASN A C 1
ATOM 666 O O . ASN A 1 85 ? -6.819 -11.902 0.814 1.00 93.12 85 ASN A O 1
ATOM 670 N N . THR A 1 86 ? -8.344 -10.261 0.523 1.00 92.50 86 THR A N 1
ATOM 671 C CA . THR A 1 86 ? -8.157 -9.665 1.847 1.00 92.50 86 THR A CA 1
ATOM 672 C C . THR A 1 86 ? -9.391 -9.815 2.723 1.00 92.50 86 THR A C 1
ATOM 674 O O . THR A 1 86 ? -10.525 -9.794 2.255 1.00 92.50 86 THR A O 1
ATOM 677 N N . GLU A 1 87 ? -9.161 -10.010 4.020 1.00 90.69 87 GLU A N 1
ATOM 678 C CA . GLU A 1 87 ? -10.211 -10.077 5.031 1.00 90.69 87 GLU A CA 1
ATOM 679 C C . GLU A 1 87 ? -9.764 -9.255 6.241 1.00 90.69 87 GLU A C 1
ATOM 681 O O . GLU A 1 87 ? -8.705 -9.511 6.822 1.00 90.69 87 GLU A O 1
ATOM 686 N N . VAL A 1 88 ? -10.566 -8.257 6.617 1.00 85.31 88 VAL A N 1
ATOM 687 C CA . VAL A 1 88 ? -10.323 -7.423 7.800 1.00 85.31 88 VAL A CA 1
ATOM 688 C C . VAL A 1 88 ? -11.145 -7.979 8.959 1.00 85.31 88 VAL A C 1
ATOM 690 O O . VAL A 1 88 ? -12.369 -7.854 8.995 1.00 85.31 88 VAL A O 1
ATOM 693 N N . LEU A 1 89 ? -10.472 -8.619 9.914 1.00 86.50 89 LEU A N 1
ATOM 694 C CA . LEU A 1 89 ? -11.118 -9.229 11.074 1.00 86.50 89 LEU A CA 1
ATOM 695 C C . LEU A 1 89 ? -11.296 -8.202 12.195 1.00 86.50 89 LEU A C 1
ATOM 697 O O . LEU A 1 89 ? -10.320 -7.699 12.748 1.00 86.50 89 LEU A O 1
ATOM 701 N N . LYS A 1 90 ? -12.546 -7.949 12.593 1.00 79.00 90 LYS A N 1
ATOM 702 C CA . LYS A 1 90 ? -12.842 -7.181 13.809 1.00 79.00 90 LYS A CA 1
ATOM 703 C C . LYS A 1 90 ? -12.724 -8.097 15.022 1.00 79.00 90 LYS A C 1
ATOM 705 O O . LYS A 1 90 ? -13.527 -9.013 15.202 1.00 79.00 90 LYS A O 1
ATOM 710 N N . VAL A 1 91 ? -11.721 -7.856 15.861 1.00 72.25 91 VAL A N 1
ATOM 711 C CA . VAL A 1 91 ? -11.578 -8.568 17.134 1.00 72.25 91 VAL A CA 1
ATOM 712 C C . VAL A 1 91 ? -12.573 -7.966 18.122 1.00 72.25 91 VAL A C 1
ATOM 714 O O . VAL A 1 91 ? -12.376 -6.863 18.625 1.00 72.25 91 VAL A O 1
ATOM 717 N N . LEU A 1 92 ? -13.669 -8.677 18.385 1.00 65.12 92 LEU A N 1
ATOM 718 C CA . LEU A 1 92 ? -14.570 -8.325 19.479 1.00 65.12 92 LEU A CA 1
ATOM 719 C C . LEU A 1 92 ? -13.901 -8.696 20.813 1.00 65.12 92 LEU A C 1
ATOM 721 O O . LEU A 1 92 ? -13.329 -9.786 20.917 1.00 65.12 92 LEU A O 1
ATOM 725 N N . PRO A 1 93 ? -13.950 -7.828 21.839 1.00 64.56 93 PRO A N 1
ATOM 726 C CA . PRO 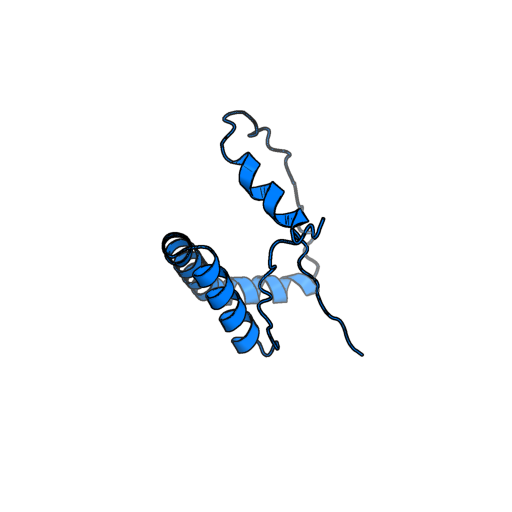A 1 93 ? -13.346 -8.126 23.128 1.00 64.56 93 PRO A CA 1
ATOM 727 C C . PRO A 1 93 ? -13.996 -9.366 23.753 1.00 64.56 93 PRO A C 1
ATOM 729 O O . PRO A 1 93 ? -15.216 -9.459 23.895 1.00 64.56 93 PRO A O 1
ATOM 732 N N . SER A 1 94 ? -13.167 -10.327 24.155 1.00 62.38 94 SER A N 1
ATOM 733 C CA . SER A 1 94 ? -13.585 -11.529 24.873 1.00 62.38 94 SER A CA 1
ATOM 734 C C . SER A 1 94 ? -13.860 -11.200 26.343 1.00 62.38 94 SER A C 1
ATOM 736 O O . SER A 1 94 ? -13.090 -11.561 27.230 1.00 62.38 94 SER A O 1
ATOM 738 N N . SER A 1 95 ? -14.948 -10.488 26.619 1.00 65.62 95 SER A N 1
ATOM 739 C CA . SER A 1 95 ? -15.489 -10.384 27.973 1.00 65.62 95 SER A CA 1
ATOM 740 C C . SER A 1 95 ? -17.005 -10.511 27.942 1.00 65.62 95 SER A C 1
ATOM 742 O O . SER A 1 95 ? -17.736 -9.535 28.075 1.00 65.62 95 SER A O 1
ATOM 744 N N . ILE A 1 96 ? -17.477 -11.746 27.800 1.00 62.12 96 ILE A N 1
ATOM 745 C CA . ILE A 1 96 ? -18.758 -12.132 28.383 1.00 62.12 96 ILE A CA 1
ATOM 746 C C . ILE A 1 96 ? -18.408 -13.081 29.525 1.00 62.12 96 ILE A C 1
ATOM 748 O O . ILE A 1 96 ? -18.298 -14.290 29.341 1.00 62.12 96 ILE A O 1
ATOM 752 N N . ARG A 1 97 ? -18.153 -12.510 30.708 1.00 55.84 97 ARG A N 1
ATOM 753 C CA . ARG A 1 97 ? -18.413 -13.240 31.947 1.00 55.84 97 ARG A CA 1
ATOM 754 C C . ARG A 1 97 ? -19.932 -13.279 32.065 1.00 55.84 97 ARG A C 1
ATOM 756 O O . ARG A 1 97 ? -20.543 -12.236 32.266 1.00 55.84 97 ARG A O 1
ATOM 763 N N . MET A 1 98 ? -20.523 -14.442 31.829 1.00 49.38 98 MET A N 1
ATOM 764 C CA . MET A 1 98 ? -21.793 -14.761 32.468 1.00 49.38 98 MET A CA 1
ATOM 765 C C . MET A 1 98 ? -21.426 -15.387 33.806 1.00 49.38 98 MET A C 1
ATOM 767 O O . MET A 1 98 ? -20.546 -16.251 33.839 1.00 49.38 98 MET A O 1
ATOM 771 N N . ASP A 1 99 ? -22.005 -14.835 34.866 1.00 54.19 99 ASP A N 1
ATOM 772 C CA . ASP A 1 99 ? -21.835 -15.276 36.251 1.00 54.19 99 ASP A CA 1
ATOM 773 C C . ASP A 1 99 ? -22.125 -16.775 36.441 1.00 54.19 99 ASP A C 1
ATOM 775 O O . ASP A 1 99 ? -23.010 -17.312 35.729 1.00 54.19 99 ASP A O 1
#

Radius of gyration: 19.05 Å; chains: 1; bounding box: 49×36×48 Å